Protein AF-A0A921TF72-F1 (afdb_monomer_lite)

Structure (mmCIF, N/CA/C/O backbone):
data_AF-A0A921TF72-F1
#
_entry.id   AF-A0A921TF72-F1
#
loop_
_atom_site.group_PDB
_atom_site.id
_atom_site.type_symbol
_atom_site.label_atom_id
_atom_site.label_alt_id
_atom_site.label_comp_id
_atom_site.label_asym_id
_atom_site.label_entity_id
_atom_site.label_seq_id
_atom_site.pdbx_PDB_ins_code
_atom_site.Cartn_x
_atom_site.Cartn_y
_atom_site.Cartn_z
_atom_site.occupancy
_atom_site.B_iso_or_equiv
_atom_site.auth_seq_id
_atom_site.auth_comp_id
_atom_site.auth_asym_id
_atom_site.auth_atom_id
_atom_site.pdbx_PDB_model_num
ATOM 1 N N . MET A 1 1 ? -2.445 10.013 4.617 1.00 57.09 1 MET A N 1
ATOM 2 C CA . MET A 1 1 ? -3.285 8.989 5.277 1.00 57.09 1 MET A CA 1
ATOM 3 C C . MET A 1 1 ? -2.764 8.606 6.659 1.00 57.09 1 MET A C 1
ATOM 5 O O . MET A 1 1 ? -3.509 8.793 7.604 1.00 57.09 1 MET A O 1
ATOM 9 N N . ILE A 1 2 ? -1.496 8.202 6.831 1.00 59.34 2 ILE A N 1
ATOM 10 C CA . ILE A 1 2 ? -0.959 7.751 8.140 1.00 59.34 2 ILE A CA 1
ATOM 11 C C . ILE A 1 2 ? -1.143 8.770 9.284 1.00 59.34 2 ILE A C 1
ATOM 13 O O . ILE A 1 2 ? -1.526 8.381 10.380 1.00 59.34 2 ILE A O 1
ATOM 17 N N . ASN A 1 3 ? -0.956 10.072 9.038 1.00 58.94 3 ASN A N 1
ATOM 18 C CA . ASN A 1 3 ? -1.143 11.098 10.079 1.00 58.94 3 ASN A CA 1
ATOM 19 C C . ASN A 1 3 ? -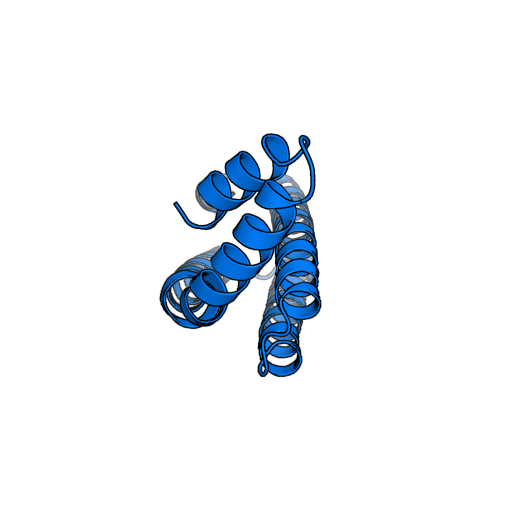2.607 11.244 10.539 1.00 58.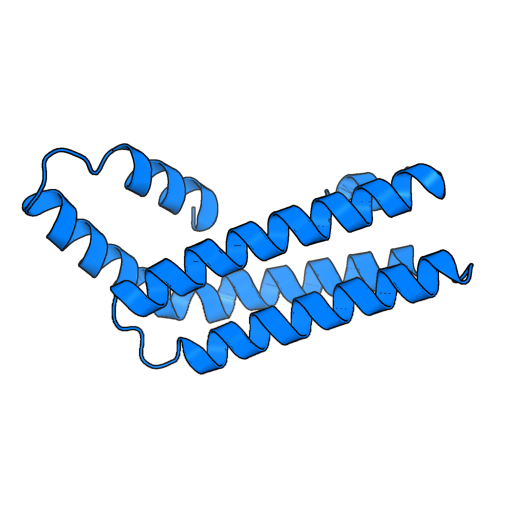94 3 ASN A C 1
ATOM 21 O O . ASN A 1 3 ? -2.848 11.661 11.662 1.00 58.94 3 ASN A O 1
ATOM 25 N N . ARG A 1 4 ? -3.583 10.856 9.704 1.00 64.06 4 ARG A N 1
ATOM 26 C CA . ARG A 1 4 ? -5.018 10.925 10.036 1.00 64.06 4 ARG A CA 1
ATOM 27 C C . ARG A 1 4 ? -5.469 9.781 10.951 1.00 64.06 4 ARG A C 1
ATOM 29 O O . ARG A 1 4 ? -6.518 9.904 11.571 1.00 64.06 4 ARG A O 1
ATOM 36 N N . LEU A 1 5 ? -4.681 8.705 11.062 1.00 63.78 5 LEU A N 1
ATOM 37 C CA . LEU A 1 5 ? -4.961 7.584 11.968 1.00 63.78 5 LEU A CA 1
ATOM 38 C C . LEU A 1 5 ? -4.840 7.978 13.450 1.00 63.78 5 LEU A C 1
ATOM 40 O O . LEU A 1 5 ? -5.394 7.292 14.296 1.00 63.78 5 LEU A O 1
ATOM 44 N N . ALA A 1 6 ? -4.133 9.066 13.774 1.00 58.44 6 ALA A N 1
ATOM 45 C CA . ALA A 1 6 ? -3.871 9.480 15.154 1.00 58.44 6 ALA A CA 1
ATOM 46 C C . ALA A 1 6 ? -4.936 10.423 15.755 1.00 58.44 6 ALA A C 1
ATOM 48 O O . ALA A 1 6 ? -4.890 10.694 16.950 1.00 58.44 6 ALA A O 1
ATOM 49 N N . GLU A 1 7 ? -5.873 10.939 14.950 1.00 59.16 7 GLU A N 1
ATOM 50 C CA . GLU A 1 7 ? -6.746 12.071 15.328 1.00 59.16 7 GLU A CA 1
ATOM 51 C C . GLU A 1 7 ? -8.254 11.814 15.068 1.00 59.16 7 GLU A C 1
ATOM 53 O O . GLU A 1 7 ? -9.061 12.742 15.119 1.00 59.16 7 GLU A O 1
ATOM 58 N N . GLY A 1 8 ? -8.658 10.583 14.726 1.00 57.09 8 GLY A N 1
ATOM 59 C CA . GLY A 1 8 ? -10.009 10.268 14.227 1.00 57.09 8 GLY A CA 1
ATOM 60 C C . GLY A 1 8 ? -10.997 9.694 15.256 1.00 57.09 8 GLY A C 1
ATOM 61 O O . GLY A 1 8 ? -10.605 8.980 16.172 1.00 57.09 8 GLY A O 1
ATOM 62 N N . THR A 1 9 ? -12.296 9.963 15.060 1.00 58.91 9 THR A N 1
ATOM 63 C CA . THR A 1 9 ? -13.420 9.206 15.654 1.00 58.91 9 THR A CA 1
ATOM 64 C C . THR A 1 9 ? -13.628 7.875 14.906 1.00 58.91 9 THR A C 1
ATOM 66 O O . THR A 1 9 ? -13.194 7.785 13.756 1.00 58.91 9 THR A O 1
ATOM 69 N N . PRO A 1 10 ? -14.305 6.859 15.480 1.00 60.62 10 PRO A N 1
ATOM 70 C CA . PRO A 1 10 ? -14.527 5.556 14.832 1.00 60.62 10 PRO A CA 1
ATOM 71 C C . PRO A 1 10 ? -15.080 5.630 13.399 1.00 60.62 10 PRO A C 1
ATOM 73 O O . PRO A 1 10 ? -14.597 4.937 12.508 1.00 60.62 10 PRO A O 1
ATOM 76 N N . GLU A 1 11 ? -16.018 6.538 13.126 1.00 60.84 11 GLU A N 1
ATOM 77 C CA . GLU A 1 11 ? -16.596 6.734 11.788 1.00 60.84 11 GLU A CA 1
ATOM 78 C C . GLU A 1 11 ? -15.562 7.277 10.789 1.00 60.84 11 GLU A C 1
ATOM 80 O O . GLU A 1 11 ? -15.523 6.868 9.631 1.00 60.84 11 GLU A O 1
ATOM 85 N N . ARG A 1 12 ? -14.655 8.150 11.249 1.00 74.81 12 ARG A N 1
ATOM 86 C CA . ARG A 1 12 ? -13.541 8.659 10.431 1.00 74.81 12 ARG A CA 1
ATOM 87 C C . ARG A 1 12 ? -12.482 7.587 10.190 1.00 74.81 12 ARG A C 1
ATOM 89 O O . ARG A 1 12 ? -11.712 7.707 9.242 1.00 74.81 12 ARG A O 1
ATOM 96 N N . LEU A 1 13 ? -12.405 6.565 11.040 1.00 73.94 13 LEU A N 1
ATOM 97 C CA . LEU A 1 13 ? -11.438 5.483 10.888 1.00 73.94 13 LEU A CA 1
ATOM 98 C C . LEU A 1 13 ? -11.838 4.535 9.760 1.00 73.94 13 LEU A C 1
ATOM 100 O O . LEU A 1 13 ? -10.982 4.201 8.946 1.00 73.94 13 LEU A O 1
ATOM 104 N N . ASP A 1 14 ? -13.118 4.184 9.634 1.00 77.69 14 ASP A N 1
ATOM 105 C CA . ASP A 1 14 ? -13.608 3.364 8.516 1.00 77.69 14 ASP A CA 1
ATOM 106 C C . ASP A 1 14 ? -13.408 4.045 7.150 1.00 77.69 14 ASP A C 1
ATOM 108 O O . ASP A 1 14 ? -13.036 3.385 6.171 1.00 77.69 14 ASP A O 1
ATOM 112 N N . GLU A 1 15 ? -13.576 5.369 7.088 1.00 81.31 15 GLU A N 1
ATOM 113 C CA . GLU A 1 15 ? -13.220 6.170 5.911 1.00 81.31 15 GLU A CA 1
ATOM 114 C C . GLU A 1 15 ? -11.716 6.100 5.620 1.00 81.31 15 GLU A C 1
ATOM 116 O O . GLU A 1 15 ? -11.319 5.838 4.487 1.00 81.31 15 GLU A O 1
ATOM 121 N N . VAL A 1 16 ? -10.863 6.263 6.638 1.00 80.38 16 VAL A N 1
ATOM 122 C CA . VAL A 1 16 ? -9.401 6.185 6.472 1.00 80.38 16 VAL A CA 1
ATOM 123 C C . VAL A 1 16 ? -8.947 4.787 6.037 1.00 80.38 16 VAL A C 1
ATOM 125 O O . VAL A 1 16 ? -8.038 4.685 5.213 1.00 80.38 16 VAL A O 1
ATOM 128 N N . PHE A 1 17 ? -9.566 3.715 6.541 1.00 78.81 17 PHE A N 1
ATOM 129 C CA . PHE A 1 17 ? -9.316 2.351 6.068 1.00 78.81 17 PHE A CA 1
ATOM 130 C C . PHE A 1 17 ? -9.660 2.201 4.588 1.00 78.81 17 PHE A C 1
ATOM 132 O O . PHE A 1 17 ? -8.867 1.640 3.835 1.00 78.81 17 PHE A O 1
ATOM 139 N N . SER A 1 18 ? -10.820 2.711 4.176 1.00 80.69 18 SER A N 1
ATOM 140 C CA . SER A 1 18 ? -11.282 2.611 2.789 1.00 80.69 18 SER A CA 1
ATOM 141 C C . SER A 1 18 ? -10.375 3.412 1.850 1.00 80.69 18 SER A C 1
ATOM 143 O O . SER A 1 18 ? -9.875 2.860 0.877 1.00 80.69 18 SER A O 1
ATOM 145 N N . GLU A 1 19 ? -10.039 4.658 2.206 1.00 83.06 19 GLU A N 1
ATOM 146 C CA . GLU A 1 19 ? -9.078 5.480 1.454 1.00 83.06 19 GLU A CA 1
ATOM 147 C C . GLU A 1 19 ? -7.708 4.794 1.318 1.00 83.06 19 GLU A C 1
ATOM 149 O O . GLU A 1 19 ? -7.092 4.830 0.251 1.00 83.06 19 GLU A O 1
ATOM 154 N N . LEU A 1 20 ? -7.217 4.175 2.399 1.00 81.00 20 LEU A N 1
ATOM 155 C CA . LEU A 1 20 ? -5.943 3.462 2.404 1.00 81.00 20 LEU A CA 1
ATOM 156 C C . LEU A 1 20 ? -5.977 2.259 1.460 1.00 81.00 20 LEU A C 1
ATOM 158 O O . LEU A 1 20 ? -5.051 2.086 0.673 1.00 81.00 20 LEU A O 1
ATOM 162 N N . VAL A 1 21 ? -7.031 1.443 1.531 1.00 80.88 21 VAL A N 1
ATOM 163 C CA . VAL A 1 21 ? -7.204 0.279 0.653 1.00 80.88 21 VAL A CA 1
ATOM 164 C C . VAL A 1 21 ? -7.286 0.722 -0.805 1.00 80.88 21 VAL A C 1
ATOM 166 O O . VAL A 1 21 ? -6.531 0.208 -1.627 1.00 80.88 21 VAL A O 1
ATOM 169 N N . ASP A 1 22 ? -8.124 1.707 -1.122 1.00 82.44 22 ASP A N 1
ATOM 170 C CA . ASP A 1 22 ? -8.319 2.185 -2.494 1.00 82.44 22 ASP A CA 1
ATOM 171 C C . ASP A 1 22 ? -7.023 2.753 -3.088 1.00 82.44 22 ASP A C 1
ATOM 173 O O . ASP A 1 22 ? -6.637 2.437 -4.222 1.00 82.44 22 ASP A O 1
ATOM 177 N N . TYR A 1 23 ? -6.301 3.563 -2.310 1.00 82.88 23 TYR A N 1
ATOM 178 C CA . TYR A 1 23 ? -5.023 4.111 -2.746 1.00 82.88 23 TYR A CA 1
ATOM 179 C C . TYR A 1 23 ? -3.976 3.015 -2.951 1.00 82.88 23 TYR A C 1
ATOM 181 O O . TYR A 1 23 ? -3.270 3.016 -3.957 1.00 82.88 23 TYR A O 1
ATOM 189 N N . THR A 1 24 ? -3.869 2.062 -2.025 1.00 83.19 24 THR A N 1
ATOM 190 C CA . THR A 1 24 ? -2.853 1.016 -2.130 1.00 83.19 24 THR A CA 1
ATOM 191 C C . THR A 1 24 ? -3.158 0.032 -3.261 1.00 83.19 24 THR A C 1
ATOM 193 O O . THR A 1 24 ? -2.250 -0.318 -4.006 1.00 83.19 24 THR A O 1
ATOM 196 N N . LEU A 1 25 ? -4.419 -0.357 -3.468 1.00 85.25 25 LEU A N 1
ATOM 197 C CA . LEU A 1 25 ? -4.797 -1.234 -4.581 1.00 85.25 25 LEU A CA 1
ATOM 198 C C . LEU A 1 25 ? -4.566 -0.575 -5.944 1.00 85.25 25 LEU A C 1
ATOM 200 O O . LEU A 1 25 ? -4.048 -1.223 -6.852 1.00 85.25 25 LEU A O 1
ATOM 204 N N . SER A 1 26 ? -4.913 0.707 -6.091 1.00 85.25 26 SER A N 1
ATOM 205 C CA . SER A 1 26 ? -4.657 1.433 -7.344 1.00 85.25 26 SER A CA 1
ATOM 206 C C . SER A 1 26 ? -3.162 1.598 -7.626 1.00 85.25 26 SER A C 1
ATOM 208 O O . SER A 1 26 ? -2.734 1.459 -8.772 1.00 85.25 26 SER A O 1
ATOM 210 N N . HIS A 1 27 ? -2.358 1.836 -6.589 1.00 87.12 27 HIS A N 1
ATOM 211 C CA . HIS A 1 27 ? -0.904 1.878 -6.696 1.00 87.12 27 HIS A CA 1
ATOM 212 C C . HIS A 1 27 ? -0.319 0.525 -7.127 1.00 87.12 27 HIS A C 1
ATOM 214 O O . HIS A 1 27 ? 0.412 0.474 -8.111 1.00 87.12 27 HIS A O 1
ATOM 220 N N . PHE A 1 28 ? -0.706 -0.569 -6.467 1.00 90.94 28 PHE A N 1
ATOM 221 C CA . PHE A 1 28 ? -0.252 -1.920 -6.803 1.00 90.94 28 PHE A CA 1
ATOM 222 C C . PHE A 1 28 ? -0.612 -2.333 -8.223 1.00 90.94 28 PHE A C 1
ATOM 224 O O . PHE A 1 28 ? 0.249 -2.829 -8.942 1.00 90.94 28 PHE A O 1
ATOM 231 N N . ALA A 1 29 ? -1.851 -2.081 -8.653 1.00 89.88 29 ALA A N 1
ATOM 232 C CA . ALA A 1 29 ? -2.282 -2.394 -10.011 1.00 89.88 29 ALA A CA 1
ATOM 233 C C . ALA A 1 29 ? -1.405 -1.687 -11.055 1.00 89.88 29 ALA A C 1
ATOM 235 O O . ALA A 1 29 ? -0.963 -2.304 -12.022 1.00 89.88 29 ALA A O 1
ATOM 236 N N . PHE A 1 30 ? -1.090 -0.412 -10.822 1.00 88.69 30 PHE A N 1
ATOM 237 C CA . PHE A 1 30 ? -0.215 0.351 -11.706 1.00 88.69 30 PHE A CA 1
ATOM 238 C C . PHE A 1 30 ? 1.213 -0.215 -11.757 1.00 88.69 30 PHE A C 1
ATOM 240 O O . PHE A 1 30 ? 1.796 -0.338 -12.834 1.00 88.69 30 PHE A O 1
ATOM 247 N N . GLU A 1 31 ? 1.791 -0.577 -10.613 1.00 90.25 31 GLU A N 1
ATOM 248 C CA . GLU A 1 31 ? 3.130 -1.173 -10.566 1.00 90.25 31 GLU A CA 1
ATOM 249 C C . GLU A 1 31 ? 3.176 -2.556 -11.215 1.00 90.25 31 GLU A C 1
ATOM 251 O O . GLU A 1 31 ? 4.101 -2.851 -11.969 1.00 90.25 31 GLU A O 1
ATOM 256 N N . GLU A 1 32 ? 2.161 -3.384 -10.981 1.00 93.50 32 GLU A N 1
ATOM 257 C CA . GLU A 1 32 ? 2.013 -4.701 -11.599 1.00 93.50 32 GLU A CA 1
ATOM 258 C C . GLU A 1 32 ? 1.934 -4.605 -13.125 1.00 93.50 32 GLU A C 1
ATOM 260 O O . GLU A 1 32 ? 2.623 -5.354 -13.820 1.00 93.50 32 GLU A O 1
ATOM 265 N N . GLU A 1 33 ? 1.162 -3.652 -13.654 1.00 91.56 33 GLU A N 1
ATOM 266 C CA . GLU A 1 33 ? 1.095 -3.376 -15.091 1.00 91.56 33 GLU A CA 1
ATOM 267 C C . GLU A 1 33 ? 2.459 -2.961 -15.654 1.00 91.56 33 GLU A C 1
ATOM 269 O O . GLU A 1 33 ? 2.889 -3.479 -16.689 1.00 91.56 33 GLU A O 1
ATOM 274 N N . LEU A 1 34 ? 3.173 -2.064 -14.964 1.00 89.69 34 LEU A N 1
ATOM 275 C CA . LEU A 1 34 ? 4.505 -1.624 -15.379 1.00 89.69 34 LEU A CA 1
ATOM 276 C C . LEU A 1 34 ? 5.523 -2.765 -15.354 1.00 89.69 34 LEU A C 1
ATOM 278 O O . LEU A 1 34 ? 6.284 -2.927 -16.310 1.00 89.69 34 LEU A O 1
ATOM 282 N N . MET A 1 35 ? 5.542 -3.558 -14.284 1.00 92.44 35 MET A N 1
ATOM 283 C CA . MET A 1 35 ? 6.428 -4.710 -14.140 1.00 92.44 35 MET A CA 1
ATOM 284 C C . MET A 1 35 ? 6.171 -5.747 -15.237 1.00 92.44 35 MET A C 1
ATOM 286 O O . MET A 1 35 ? 7.119 -6.201 -15.885 1.00 92.44 35 MET A O 1
ATOM 290 N N . ALA A 1 36 ? 4.900 -6.068 -15.499 1.00 92.44 36 ALA A N 1
ATOM 291 C CA . ALA A 1 36 ? 4.507 -7.011 -16.539 1.00 92.44 36 ALA A CA 1
ATOM 292 C C . ALA A 1 36 ? 4.889 -6.509 -17.939 1.00 92.44 36 ALA A C 1
ATOM 294 O O . ALA A 1 36 ? 5.514 -7.244 -18.705 1.00 92.44 36 ALA A O 1
ATOM 295 N N . ALA A 1 37 ? 4.583 -5.247 -18.262 1.00 89.38 37 ALA A N 1
ATOM 296 C CA . ALA A 1 37 ? 4.916 -4.644 -19.554 1.00 89.38 37 ALA A CA 1
ATOM 297 C C . ALA A 1 37 ? 6.430 -4.586 -19.795 1.00 89.38 37 ALA A C 1
ATOM 299 O O . ALA A 1 37 ? 6.911 -4.833 -20.904 1.00 89.38 37 ALA A O 1
ATOM 300 N N . ALA A 1 38 ? 7.192 -4.289 -18.743 1.00 91.00 38 ALA A N 1
ATOM 301 C CA . ALA A 1 38 ? 8.639 -4.211 -18.812 1.00 91.00 38 ALA A CA 1
ATOM 302 C C . ALA A 1 38 ? 9.313 -5.599 -18.839 1.00 91.00 38 ALA A C 1
ATOM 304 O O . ALA A 1 38 ? 10.474 -5.700 -19.236 1.00 91.00 38 ALA A O 1
ATOM 305 N N . GLY A 1 39 ? 8.586 -6.669 -18.498 1.00 92.12 39 GLY A N 1
ATOM 306 C CA . GLY A 1 39 ? 9.085 -8.044 -18.495 1.00 92.12 39 GLY A CA 1
ATOM 307 C C . GLY A 1 39 ? 9.882 -8.394 -17.239 1.00 92.12 39 GLY A C 1
ATOM 308 O O . GLY A 1 39 ? 10.848 -9.154 -17.313 1.00 92.12 39 GLY A O 1
ATOM 309 N N . TYR A 1 40 ? 9.520 -7.825 -16.086 1.00 94.56 40 TYR A N 1
ATOM 310 C CA . TYR A 1 40 ? 10.211 -8.094 -14.829 1.00 94.56 40 TYR A CA 1
ATOM 311 C C . TYR A 1 40 ? 10.007 -9.562 -14.386 1.00 94.56 40 TYR A C 1
ATOM 313 O O . TYR A 1 40 ? 8.867 -9.983 -14.167 1.00 94.56 40 TYR A O 1
ATOM 321 N N . PRO A 1 41 ? 11.077 -10.365 -14.207 1.00 93.31 41 PRO A N 1
ATOM 322 C CA . PRO A 1 41 ? 10.941 -11.806 -13.960 1.00 93.31 41 PRO A CA 1
ATOM 323 C C . PRO A 1 41 ? 10.230 -12.185 -12.655 1.00 93.31 41 PRO A C 1
ATOM 325 O O . PRO A 1 41 ? 9.694 -13.285 -12.552 1.00 93.31 41 PRO A O 1
ATOM 328 N N . LEU A 1 42 ? 10.232 -11.298 -11.654 1.00 93.62 42 LEU A N 1
ATOM 329 C CA . LEU A 1 42 ? 9.630 -11.553 -10.341 1.00 93.62 42 LEU A CA 1
ATOM 330 C C . LEU A 1 42 ? 8.254 -10.887 -10.170 1.00 93.62 42 LEU A C 1
ATOM 332 O O . LEU A 1 42 ? 7.754 -10.833 -9.050 1.00 93.62 42 LEU A O 1
ATOM 336 N N . SER A 1 43 ? 7.616 -10.436 -11.259 1.00 92.75 43 SER A N 1
ATOM 337 C CA . SER A 1 43 ? 6.309 -9.749 -11.222 1.00 92.75 43 SER A CA 1
ATOM 338 C C . SER A 1 43 ? 5.245 -10.531 -10.444 1.00 92.75 43 SER A C 1
ATOM 340 O O . SER A 1 43 ? 4.578 -9.979 -9.576 1.00 92.75 43 SER A O 1
ATOM 342 N N . GLU A 1 44 ? 5.134 -11.842 -10.682 1.00 93.19 44 GLU A N 1
ATOM 343 C CA . GLU A 1 44 ? 4.168 -12.701 -9.981 1.00 93.19 44 GLU A CA 1
ATOM 344 C C . GLU A 1 44 ? 4.469 -12.840 -8.484 1.00 93.19 44 GLU A C 1
ATOM 346 O O . GLU A 1 44 ? 3.559 -12.924 -7.659 1.00 93.19 44 GLU A O 1
ATOM 351 N N . ALA A 1 45 ? 5.750 -12.873 -8.110 1.00 92.69 45 ALA A N 1
ATOM 352 C CA . ALA A 1 45 ? 6.143 -12.921 -6.706 1.00 92.69 45 ALA A CA 1
ATOM 353 C C . ALA A 1 45 ? 5.822 -11.590 -6.009 1.00 92.69 45 ALA A C 1
ATOM 355 O O . ALA A 1 45 ? 5.272 -11.600 -4.910 1.00 92.69 45 ALA A O 1
ATOM 356 N N . HIS A 1 46 ? 6.094 -10.464 -6.674 1.00 92.56 46 HIS A N 1
ATOM 357 C CA . HIS A 1 46 ? 5.797 -9.118 -6.175 1.00 92.56 46 HIS A CA 1
ATOM 358 C C . HIS A 1 46 ? 4.288 -8.904 -6.003 1.00 92.56 46 HIS A C 1
ATOM 360 O O . HIS A 1 46 ? 3.836 -8.488 -4.939 1.00 92.56 46 HIS A O 1
ATOM 366 N N . LYS A 1 47 ? 3.480 -9.331 -6.980 1.00 92.81 47 LYS A N 1
ATOM 367 C CA . LYS A 1 47 ? 2.014 -9.327 -6.883 1.00 92.81 47 LYS A CA 1
ATOM 368 C C . LYS A 1 47 ? 1.493 -10.109 -5.673 1.00 92.81 47 LYS A C 1
ATOM 370 O O . LYS A 1 47 ? 0.583 -9.666 -4.978 1.00 92.81 47 LYS A O 1
ATOM 375 N N . ARG A 1 48 ? 2.093 -11.255 -5.336 1.00 93.62 48 ARG A N 1
ATOM 376 C CA . ARG A 1 48 ? 1.709 -11.994 -4.117 1.00 93.62 48 ARG A CA 1
ATOM 377 C C . ARG A 1 48 ? 1.993 -11.203 -2.839 1.00 93.62 48 ARG A C 1
ATOM 379 O O . ARG A 1 48 ? 1.226 -11.323 -1.883 1.00 93.62 48 ARG A O 1
ATOM 386 N N . VAL A 1 49 ? 3.059 -10.398 -2.811 1.00 91.88 49 VAL A N 1
ATOM 387 C CA . VAL A 1 49 ? 3.356 -9.492 -1.687 1.00 91.88 49 VAL A CA 1
ATOM 388 C C . VAL A 1 49 ? 2.263 -8.425 -1.562 1.00 91.88 49 VAL A C 1
ATOM 390 O O . VAL A 1 49 ? 1.737 -8.233 -0.462 1.00 91.88 49 VAL A O 1
ATOM 393 N N . HIS A 1 50 ? 1.848 -7.817 -2.678 1.00 92.44 50 HIS A N 1
ATOM 394 C CA . HIS A 1 50 ? 0.723 -6.874 -2.732 1.00 92.44 50 HIS A CA 1
ATOM 395 C C . HIS A 1 50 ? -0.582 -7.486 -2.207 1.00 92.44 50 HIS A C 1
ATOM 397 O O . HIS A 1 50 ? -1.237 -6.935 -1.318 1.00 92.44 50 HIS A O 1
ATOM 403 N N . GLU A 1 51 ? -0.941 -8.677 -2.687 1.00 91.38 51 GLU A N 1
ATOM 404 C CA . GLU A 1 51 ? -2.146 -9.381 -2.249 1.00 91.38 51 GLU A CA 1
ATOM 405 C C . GLU A 1 51 ? -2.119 -9.719 -0.750 1.00 91.38 51 GLU A C 1
ATOM 407 O O . GLU A 1 51 ? -3.138 -9.629 -0.058 1.00 91.38 51 GLU A O 1
ATOM 412 N N . MET A 1 52 ? -0.957 -10.122 -0.222 1.00 91.31 52 MET A N 1
ATOM 413 C CA . MET A 1 52 ? -0.787 -10.385 1.209 1.00 91.31 52 MET A CA 1
ATOM 414 C C . MET A 1 52 ? -0.988 -9.124 2.047 1.00 91.31 52 MET A C 1
ATOM 416 O O . MET A 1 52 ? -1.625 -9.195 3.102 1.00 91.31 52 MET A O 1
ATOM 420 N N . PHE A 1 53 ? -0.479 -7.985 1.582 1.00 90.38 53 PHE A N 1
ATOM 421 C CA . PHE A 1 53 ? -0.691 -6.704 2.242 1.00 90.38 53 PHE A CA 1
ATOM 422 C C . PHE A 1 53 ? -2.172 -6.315 2.254 1.00 90.38 53 PHE A C 1
ATOM 424 O O . PHE A 1 53 ? -2.717 -6.040 3.324 1.00 90.38 53 PHE A O 1
ATOM 431 N N . ALA A 1 54 ? -2.848 -6.381 1.102 1.00 87.12 54 ALA A N 1
ATOM 432 C CA . ALA A 1 54 ? -4.265 -6.037 0.985 1.00 87.12 54 ALA A CA 1
ATOM 433 C C . ALA A 1 54 ? -5.140 -6.878 1.931 1.00 87.12 54 ALA A C 1
ATOM 435 O O . ALA A 1 54 ? -5.952 -6.336 2.685 1.00 87.12 54 ALA A O 1
ATOM 436 N N . ARG A 1 55 ? -4.905 -8.199 1.985 1.00 89.88 55 ARG A N 1
ATOM 437 C CA . ARG A 1 55 ? -5.585 -9.095 2.939 1.00 89.88 55 ARG A CA 1
ATOM 438 C C . ARG A 1 55 ? -5.332 -8.703 4.394 1.00 89.88 55 ARG A C 1
ATOM 440 O O . ARG A 1 55 ? -6.231 -8.798 5.228 1.00 89.88 55 ARG A O 1
ATOM 447 N N . ARG A 1 56 ? -4.113 -8.270 4.722 1.00 90.31 56 ARG A N 1
ATOM 448 C CA . ARG A 1 56 ? -3.762 -7.869 6.088 1.00 90.31 56 ARG A CA 1
ATOM 449 C C . ARG A 1 56 ? -4.464 -6.576 6.501 1.00 90.31 56 ARG A C 1
ATOM 451 O O . ARG A 1 56 ? -4.939 -6.507 7.631 1.00 90.31 56 ARG A O 1
ATOM 458 N N . VAL A 1 57 ? -4.578 -5.596 5.603 1.00 87.81 57 VAL A N 1
ATOM 459 C CA . VAL A 1 57 ? -5.346 -4.362 5.851 1.00 87.81 57 VAL A CA 1
ATOM 460 C C . VAL A 1 57 ? -6.836 -4.667 6.025 1.00 87.81 57 VAL A C 1
ATOM 462 O O . VAL A 1 57 ? -7.432 -4.192 6.990 1.00 87.81 57 VAL A O 1
ATOM 465 N N . ALA A 1 58 ? -7.416 -5.527 5.179 1.00 88.25 58 ALA A N 1
ATOM 466 C CA .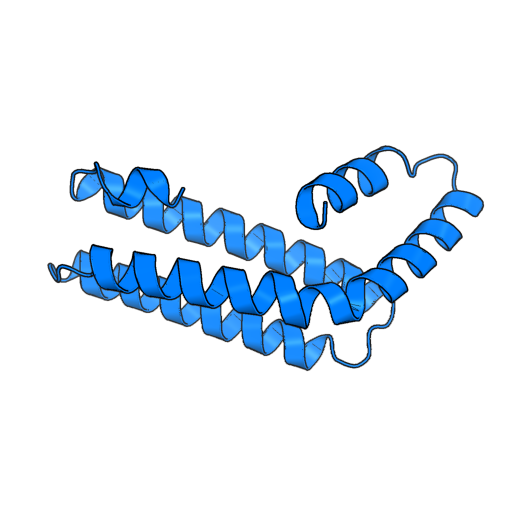 ALA A 1 58 ? -8.812 -5.955 5.312 1.00 88.25 58 ALA A CA 1
ATOM 467 C C . ALA A 1 58 ? -9.097 -6.583 6.690 1.00 88.25 58 ALA A C 1
ATOM 469 O O . ALA A 1 58 ? -10.073 -6.229 7.347 1.00 88.25 58 ALA A O 1
ATOM 470 N N . ARG A 1 59 ? -8.183 -7.423 7.197 1.00 91.94 59 ARG A N 1
ATOM 471 C CA . ARG A 1 59 ? -8.299 -8.004 8.545 1.00 91.94 59 ARG A CA 1
ATOM 472 C C . ARG A 1 59 ? -8.279 -6.948 9.657 1.00 91.94 59 ARG A C 1
ATOM 474 O O . ARG A 1 59 ? -8.965 -7.111 10.661 1.00 91.94 59 ARG A O 1
ATOM 481 N N . TYR A 1 60 ? -7.490 -5.881 9.518 1.00 91.44 60 TYR A N 1
ATOM 482 C CA . TYR A 1 60 ? -7.522 -4.778 10.484 1.00 91.44 60 TYR A CA 1
ATOM 483 C C . TYR A 1 60 ? -8.863 -4.038 10.454 1.00 91.44 60 TYR A C 1
ATOM 485 O O . TYR A 1 60 ? -9.387 -3.714 11.515 1.00 91.44 60 TYR A O 1
ATOM 493 N N . GLN A 1 61 ? -9.449 -3.840 9.271 1.00 88.50 61 GLN A N 1
ATOM 494 C CA . GLN A 1 61 ? -10.773 -3.232 9.139 1.00 88.50 61 GLN A CA 1
ATOM 495 C C . GLN A 1 61 ? -11.871 -4.101 9.777 1.00 88.50 61 GLN A C 1
ATOM 497 O O . GLN A 1 61 ? -12.739 -3.585 10.475 1.00 88.50 61 GLN A O 1
ATOM 502 N N . GLU A 1 62 ? -11.826 -5.423 9.589 1.00 91.81 62 GLU A N 1
ATOM 503 C CA . GLU A 1 62 ? -12.760 -6.359 10.234 1.00 91.81 62 GLU A CA 1
ATOM 504 C C . GLU A 1 62 ? -12.670 -6.302 11.764 1.00 91.81 62 GLU A C 1
ATOM 506 O O . GLU A 1 62 ? -13.693 -6.188 12.437 1.00 91.81 62 GLU A O 1
ATOM 511 N N . ARG A 1 63 ? -11.449 -6.322 12.315 1.00 93.19 63 ARG A N 1
ATOM 512 C CA . ARG A 1 63 ? -11.207 -6.197 13.763 1.00 93.19 63 ARG A CA 1
ATOM 513 C C . ARG A 1 63 ? -11.698 -4.856 14.313 1.00 93.19 63 ARG A C 1
ATOM 515 O O . ARG A 1 63 ? -12.367 -4.832 15.342 1.00 93.19 63 ARG A O 1
ATOM 522 N N . HIS A 1 64 ? -11.434 -3.755 13.603 1.00 89.44 64 HIS A N 1
ATOM 523 C CA . HIS A 1 64 ? -11.950 -2.429 13.958 1.00 89.44 64 HIS A CA 1
ATOM 524 C C . HIS A 1 64 ? -13.485 -2.420 14.028 1.00 89.44 64 HIS A C 1
ATOM 526 O O . HIS A 1 64 ? -14.057 -1.993 15.028 1.00 89.44 64 HIS A O 1
ATOM 532 N N . ARG A 1 65 ? -14.163 -2.976 13.014 1.00 88.50 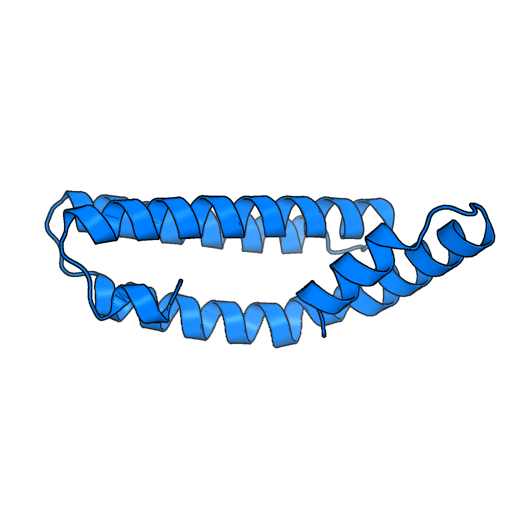65 ARG A N 1
ATOM 533 C CA . ARG A 1 65 ? -15.633 -3.099 12.985 1.00 88.50 65 ARG A CA 1
ATOM 534 C C . ARG A 1 65 ? -16.192 -3.992 14.094 1.00 88.50 65 ARG A C 1
ATOM 536 O O . ARG A 1 65 ? -17.337 -3.810 14.496 1.00 88.50 65 ARG A O 1
ATOM 543 N N . ALA A 1 66 ? -15.398 -4.937 14.596 1.00 93.44 66 ALA A N 1
ATOM 544 C CA . ALA A 1 66 ? -15.737 -5.750 15.762 1.00 93.44 66 ALA A CA 1
ATOM 545 C C . ALA A 1 66 ? -15.526 -5.017 17.106 1.00 93.44 66 ALA A C 1
ATOM 547 O O . ALA A 1 66 ? -15.829 -5.580 18.157 1.00 93.44 66 ALA A O 1
ATOM 548 N N . GLY A 1 67 ? -15.037 -3.771 17.085 1.00 90.25 67 GLY A N 1
ATOM 549 C CA . GLY A 1 67 ? -14.802 -2.942 18.267 1.00 90.25 67 GLY A CA 1
ATOM 550 C C . GLY A 1 67 ? -13.404 -3.081 18.875 1.00 90.25 67 GLY A C 1
ATOM 551 O O . GLY A 1 67 ? -13.181 -2.588 19.979 1.00 90.25 67 GLY A O 1
ATOM 552 N N . GLU A 1 68 ? -12.462 -3.747 18.197 1.00 92.56 68 GLU A N 1
ATOM 553 C CA . GLU A 1 68 ? -11.073 -3.825 18.660 1.00 92.56 68 GLU A CA 1
ATOM 554 C C . GLU A 1 68 ? -10.313 -2.512 18.397 1.00 92.56 68 GLU A C 1
ATOM 556 O O . GLU A 1 68 ? -10.380 -1.947 17.301 1.00 92.56 68 GLU A O 1
ATOM 561 N N . ASP A 1 69 ? -9.506 -2.067 19.368 1.00 88.56 69 ASP A N 1
ATOM 562 C CA . ASP A 1 69 ? -8.532 -0.992 19.149 1.00 88.56 69 ASP A CA 1
ATOM 563 C C . ASP A 1 69 ? -7.308 -1.536 18.404 1.00 88.56 69 ASP A C 1
ATOM 565 O O . ASP A 1 69 ? -6.417 -2.164 18.976 1.00 88.56 69 ASP A O 1
ATOM 569 N N . VAL A 1 70 ? -7.286 -1.306 17.094 1.00 90.06 70 VAL A N 1
ATOM 570 C CA . VAL A 1 70 ? -6.229 -1.780 16.194 1.00 90.06 70 VAL A CA 1
ATOM 571 C C . VAL A 1 70 ? -5.361 -0.664 15.622 1.00 90.06 70 VAL A C 1
ATOM 573 O O . VAL A 1 70 ? -4.486 -0.923 14.795 1.00 90.06 70 VAL A O 1
ATOM 576 N N . ILE A 1 71 ? -5.597 0.587 16.021 1.00 83.88 71 ILE A N 1
ATOM 577 C CA . ILE A 1 71 ? -5.017 1.762 15.360 1.00 83.88 71 ILE A CA 1
ATOM 578 C C . ILE A 1 71 ? -3.496 1.791 15.499 1.00 83.88 71 ILE A C 1
ATOM 580 O O . ILE A 1 71 ? -2.783 2.016 14.515 1.00 83.88 71 ILE A O 1
ATOM 584 N N . GLY A 1 72 ? -2.998 1.527 16.710 1.00 84.56 72 GLY A N 1
ATOM 585 C CA . GLY A 1 72 ? -1.564 1.468 16.985 1.00 84.56 72 GLY A CA 1
ATOM 586 C C . GLY A 1 72 ? -0.868 0.385 16.159 1.00 84.56 72 GLY A C 1
ATOM 587 O O . GLY A 1 72 ? 0.101 0.675 15.456 1.00 84.56 72 GLY A O 1
ATOM 588 N N . GLU A 1 73 ? -1.418 -0.833 16.179 1.00 89.19 73 GLU A N 1
ATOM 589 C CA . GLU A 1 73 ? -0.894 -1.976 15.422 1.00 89.19 73 GLU A CA 1
ATOM 590 C C . GLU A 1 73 ? -0.904 -1.725 13.909 1.00 89.19 73 GLU A C 1
ATOM 592 O O . GLU A 1 73 ? 0.075 -2.018 13.221 1.00 89.19 73 GLU A O 1
ATOM 597 N N . LEU A 1 74 ? -2.004 -1.181 13.377 1.00 87.00 74 LEU A N 1
ATOM 598 C CA . LEU A 1 74 ? -2.125 -0.848 11.962 1.00 87.00 74 LEU A CA 1
ATOM 599 C C . LEU A 1 74 ? -1.058 0.169 11.564 1.00 87.00 74 LEU A C 1
ATOM 601 O O . LEU A 1 74 ? -0.365 -0.034 10.571 1.00 87.00 74 LEU A O 1
ATOM 605 N N . ARG A 1 75 ? -0.905 1.254 12.331 1.00 83.56 75 ARG A N 1
ATOM 606 C CA . ARG A 1 75 ? 0.083 2.298 12.040 1.00 83.56 75 ARG A CA 1
ATOM 607 C C . ARG A 1 75 ? 1.498 1.729 12.007 1.00 83.56 75 ARG A C 1
ATOM 609 O O . ARG A 1 75 ? 2.243 2.032 11.077 1.00 83.56 75 ARG A O 1
ATOM 616 N N . GLU A 1 76 ? 1.866 0.921 12.996 1.00 87.44 76 GLU A N 1
ATOM 617 C CA . GLU A 1 76 ? 3.178 0.276 13.042 1.00 87.44 76 GLU A CA 1
ATOM 618 C C . GLU A 1 76 ? 3.383 -0.657 11.843 1.00 87.44 76 GLU A C 1
ATOM 620 O O . GLU A 1 76 ? 4.391 -0.549 11.142 1.00 87.44 76 GLU A O 1
ATOM 625 N N . MET A 1 77 ? 2.391 -1.501 11.543 1.00 89.19 77 MET A N 1
ATOM 626 C CA . MET A 1 77 ? 2.425 -2.405 10.395 1.00 89.19 77 MET A CA 1
ATOM 627 C C . MET A 1 77 ? 2.609 -1.639 9.081 1.00 89.19 77 MET A C 1
ATOM 629 O O . MET A 1 77 ? 3.468 -2.012 8.287 1.00 89.19 77 MET A O 1
ATOM 633 N N . LEU A 1 78 ? 1.869 -0.545 8.872 1.00 85.31 78 LEU A N 1
ATOM 634 C CA . LEU A 1 78 ? 1.977 0.280 7.667 1.00 85.31 78 LEU A CA 1
ATOM 635 C C . LEU A 1 78 ? 3.357 0.916 7.525 1.00 85.31 78 LEU A C 1
ATOM 637 O O . LEU A 1 78 ? 3.925 0.881 6.438 1.00 85.31 78 LEU A O 1
ATOM 641 N N . VAL A 1 79 ? 3.910 1.476 8.605 1.00 82.75 79 VAL A N 1
ATOM 642 C CA . VAL A 1 79 ? 5.247 2.092 8.580 1.00 82.75 79 VAL A CA 1
ATOM 643 C C . VAL A 1 79 ? 6.311 1.052 8.242 1.00 82.75 79 VAL A C 1
ATOM 645 O O . VAL A 1 79 ? 7.132 1.285 7.355 1.00 82.75 79 VAL A O 1
ATOM 648 N N . VAL A 1 80 ? 6.283 -0.102 8.912 1.00 87.38 80 VAL A N 1
ATOM 649 C CA . VAL A 1 80 ? 7.248 -1.185 8.678 1.00 87.38 80 VAL A CA 1
ATOM 650 C C . VAL A 1 80 ? 7.114 -1.739 7.262 1.00 87.38 80 VAL A C 1
ATOM 652 O O . VAL A 1 80 ? 8.121 -1.945 6.584 1.00 87.38 80 VAL A O 1
ATOM 655 N N . TRP A 1 81 ? 5.884 -1.971 6.802 1.00 87.44 81 TRP A N 1
ATOM 656 C CA . TRP A 1 81 ? 5.634 -2.543 5.486 1.00 87.44 81 TRP A CA 1
ATOM 657 C C . TRP A 1 81 ? 6.052 -1.586 4.369 1.00 87.44 81 TRP A C 1
ATOM 659 O O . TRP A 1 81 ? 6.865 -1.969 3.534 1.00 87.44 81 TRP A O 1
ATOM 669 N N . LEU A 1 82 ? 5.596 -0.327 4.404 1.00 80.75 82 LEU A N 1
ATOM 670 C CA . LEU A 1 82 ? 5.949 0.676 3.392 1.00 80.75 82 LEU A CA 1
ATOM 671 C C . LEU A 1 82 ? 7.458 0.904 3.332 1.00 80.75 82 LEU A C 1
ATOM 673 O O . LEU A 1 82 ? 8.024 0.981 2.246 1.00 80.75 82 LEU A O 1
ATOM 677 N N . PHE A 1 83 ? 8.128 0.981 4.486 1.00 78.62 83 PHE A N 1
ATOM 678 C CA . PHE A 1 83 ? 9.573 1.182 4.511 1.00 78.62 83 PHE A CA 1
ATOM 679 C C . PHE A 1 83 ? 10.327 0.025 3.851 1.00 78.62 83 PHE A C 1
ATOM 681 O O . PHE A 1 83 ? 11.277 0.264 3.108 1.00 78.62 83 PHE A O 1
ATOM 688 N N . ASN A 1 84 ? 9.920 -1.219 4.10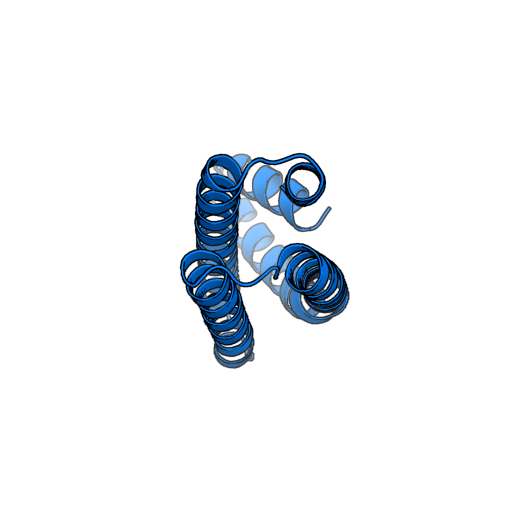9 1.00 78.81 84 ASN A N 1
ATOM 689 C CA . ASN A 1 84 ? 10.588 -2.386 3.542 1.00 78.81 84 ASN A CA 1
ATOM 690 C C . ASN A 1 84 ? 10.260 -2.578 2.059 1.00 78.81 84 ASN A C 1
ATOM 692 O O . ASN A 1 84 ? 11.175 -2.836 1.280 1.00 78.81 84 ASN A O 1
ATOM 696 N N . HIS A 1 85 ? 8.997 -2.405 1.676 1.00 77.88 85 HIS A N 1
ATOM 697 C CA . HIS A 1 85 ? 8.530 -2.614 0.311 1.00 77.88 85 HIS A CA 1
ATOM 698 C C . HIS A 1 85 ? 9.119 -1.583 -0.661 1.00 77.88 85 HIS A C 1
ATOM 700 O O . HIS A 1 85 ? 9.853 -1.949 -1.577 1.00 77.88 85 HIS A O 1
ATOM 706 N N . ILE A 1 86 ? 8.964 -0.287 -0.353 1.00 70.44 86 ILE A N 1
ATOM 707 C CA . ILE A 1 86 ? 9.474 0.810 -1.195 1.00 70.44 86 ILE A CA 1
ATOM 708 C C . ILE A 1 86 ? 10.997 0.758 -1.311 1.00 70.44 86 ILE A C 1
ATOM 710 O O . ILE A 1 86 ? 11.590 1.024 -2.360 1.00 70.44 86 ILE A O 1
ATOM 714 N N . ARG A 1 87 ? 11.685 0.448 -0.206 1.00 70.00 87 ARG A N 1
ATOM 715 C CA . ARG A 1 87 ? 13.147 0.489 -0.191 1.00 70.00 87 ARG A CA 1
ATOM 716 C C . ARG A 1 87 ? 13.777 -0.697 -0.908 1.00 70.00 87 ARG A C 1
ATOM 718 O O . ARG A 1 87 ? 14.835 -0.496 -1.510 1.00 70.00 87 ARG A O 1
ATOM 725 N N . ASN A 1 88 ? 13.201 -1.890 -0.788 1.00 74.62 88 ASN A N 1
ATOM 726 C CA . ASN A 1 88 ? 13.862 -3.124 -1.206 1.00 74.62 88 ASN A CA 1
ATOM 727 C C . ASN A 1 88 ? 13.229 -3.732 -2.457 1.00 74.62 88 ASN A C 1
ATOM 729 O O . ASN A 1 88 ? 13.968 -4.102 -3.368 1.00 74.62 88 ASN A O 1
ATOM 733 N N . ASP A 1 89 ? 11.901 -3.788 -2.521 1.00 73.88 89 ASP A N 1
ATOM 734 C CA . ASP A 1 89 ? 11.194 -4.498 -3.586 1.00 73.88 89 ASP A CA 1
ATOM 735 C C . ASP A 1 89 ? 11.029 -3.579 -4.804 1.00 73.88 89 ASP A C 1
ATOM 737 O O . ASP A 1 89 ? 11.455 -3.922 -5.908 1.00 73.88 89 ASP A O 1
ATOM 741 N N . ASP A 1 90 ? 10.554 -2.347 -4.598 1.00 78.44 90 ASP A N 1
ATOM 742 C CA . ASP A 1 90 ? 10.232 -1.444 -5.714 1.00 78.44 90 ASP A CA 1
ATOM 743 C C . ASP A 1 90 ? 11.473 -0.986 -6.483 1.00 78.44 90 ASP A C 1
ATOM 745 O O . ASP A 1 90 ? 11.478 -0.831 -7.708 1.00 78.44 90 ASP A O 1
ATOM 749 N N . LYS A 1 91 ? 12.604 -0.858 -5.781 1.00 78.38 91 LYS A N 1
ATOM 750 C CA . LYS A 1 91 ? 13.889 -0.558 -6.423 1.00 78.38 91 LYS A CA 1
ATOM 751 C C . LYS A 1 91 ? 14.345 -1.653 -7.381 1.00 78.38 91 LYS A C 1
ATOM 753 O O . LYS A 1 91 ? 15.085 -1.340 -8.316 1.00 78.38 91 LYS A O 1
ATOM 758 N N . ALA A 1 92 ? 13.943 -2.904 -7.155 1.00 82.44 92 ALA A N 1
ATOM 759 C CA . ALA A 1 92 ? 14.429 -4.042 -7.923 1.00 82.44 92 ALA A CA 1
ATOM 760 C C . ALA A 1 92 ? 13.907 -4.036 -9.368 1.00 82.44 92 ALA A C 1
ATOM 762 O O . ALA A 1 92 ? 14.646 -4.416 -10.277 1.00 82.44 92 ALA A O 1
ATOM 763 N N . TYR A 1 93 ? 12.679 -3.564 -9.602 1.00 86.50 93 TYR A N 1
ATOM 764 C CA . TYR A 1 93 ? 12.125 -3.440 -10.954 1.00 86.50 93 TYR A CA 1
ATOM 765 C C . TYR A 1 93 ? 12.307 -2.040 -11.557 1.00 86.50 93 TYR A C 1
ATOM 767 O O . TYR A 1 93 ? 12.241 -1.886 -12.780 1.00 86.50 93 TYR A O 1
ATOM 775 N N . ALA A 1 94 ? 12.552 -1.013 -10.732 1.00 86.38 94 ALA A N 1
ATOM 776 C CA . ALA A 1 94 ? 12.507 0.384 -11.163 1.00 86.38 94 ALA A CA 1
ATOM 777 C C . ALA A 1 94 ? 13.439 0.704 -12.344 1.00 86.38 94 ALA A C 1
ATOM 779 O O . ALA A 1 94 ? 13.064 1.465 -13.234 1.00 86.38 94 ALA A O 1
ATOM 780 N N . GLU A 1 95 ? 14.648 0.133 -12.388 1.00 87.44 95 GLU A N 1
ATOM 781 C CA . GLU A 1 95 ? 15.573 0.361 -13.510 1.00 87.44 95 GLU A CA 1
ATOM 782 C C . GLU A 1 95 ? 15.081 -0.277 -14.811 1.00 87.44 95 GLU A C 1
ATOM 784 O O . GLU A 1 95 ? 15.114 0.353 -15.867 1.00 87.44 95 GLU A O 1
ATOM 789 N N . LEU A 1 96 ? 14.556 -1.496 -14.728 1.00 89.69 96 LEU A N 1
ATOM 790 C CA . LEU A 1 96 ? 14.043 -2.236 -15.874 1.00 89.69 96 LEU A CA 1
ATOM 791 C C . LEU A 1 96 ? 12.804 -1.538 -16.465 1.00 89.69 96 LEU A C 1
ATOM 793 O O . LEU A 1 96 ? 12.725 -1.325 -17.677 1.00 89.69 96 LEU A O 1
ATOM 797 N N . VAL A 1 97 ? 11.899 -1.059 -15.605 1.00 88.56 97 VAL A N 1
ATOM 798 C CA . VAL A 1 97 ? 10.753 -0.231 -16.010 1.00 88.56 97 VAL A CA 1
ATOM 799 C C . VAL A 1 97 ? 11.210 1.096 -16.624 1.00 88.56 97 VAL A C 1
ATOM 801 O O . VAL A 1 97 ? 10.720 1.472 -17.690 1.00 88.56 97 VAL A O 1
ATOM 804 N N . ARG A 1 98 ? 12.186 1.799 -16.030 1.00 86.56 98 ARG A N 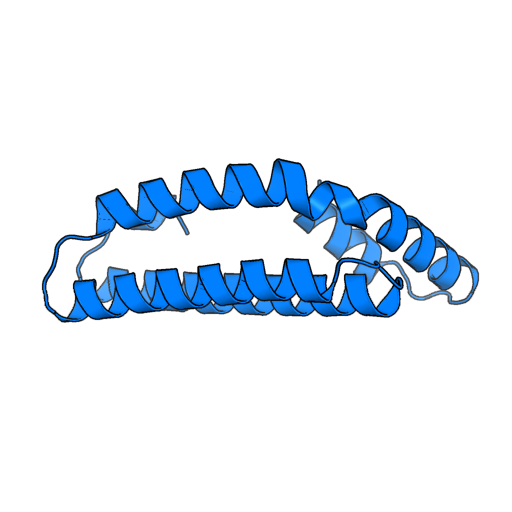1
ATOM 805 C CA . ARG A 1 98 ? 12.738 3.039 -16.611 1.00 86.56 98 ARG A CA 1
ATOM 806 C C . ARG A 1 98 ? 13.294 2.818 -18.016 1.00 86.56 98 ARG A C 1
ATOM 808 O O . ARG A 1 98 ? 13.009 3.614 -18.909 1.00 86.56 98 ARG A O 1
ATOM 815 N N . GLN A 1 99 ? 14.060 1.749 -18.228 1.00 87.69 99 GLN A N 1
ATOM 816 C CA . GLN A 1 99 ? 14.625 1.421 -19.539 1.00 87.69 99 GLN A CA 1
ATOM 817 C C . GLN A 1 99 ? 13.534 1.109 -20.566 1.00 87.69 99 GLN A C 1
ATOM 819 O O . GLN A 1 99 ? 13.580 1.628 -21.686 1.00 87.69 99 GLN A O 1
ATOM 824 N N . HIS A 1 100 ? 12.527 0.322 -20.174 1.00 87.56 100 HIS A N 1
ATOM 825 C CA . HIS A 1 100 ? 11.375 0.017 -21.018 1.00 87.56 100 HIS A CA 1
ATOM 826 C C . HIS A 1 100 ? 10.624 1.294 -21.426 1.00 87.56 100 HIS A C 1
ATOM 828 O O . HIS A 1 100 ? 10.378 1.527 -22.611 1.00 87.56 100 HIS A O 1
ATOM 834 N N . LEU A 1 101 ? 10.338 2.175 -20.466 1.00 82.44 101 LEU A N 1
ATOM 835 C CA . LEU A 1 101 ? 9.622 3.424 -20.715 1.00 82.44 101 LEU A CA 1
ATOM 836 C C . LEU A 1 101 ? 10.435 4.404 -21.569 1.00 82.44 101 LEU A C 1
ATOM 838 O O . LEU A 1 101 ? 9.873 5.021 -22.473 1.00 82.44 101 LEU A O 1
ATOM 842 N N . ALA A 1 102 ? 11.751 4.505 -21.352 1.00 82.88 102 ALA A N 1
ATOM 843 C CA . ALA A 1 102 ? 12.652 5.326 -22.164 1.00 82.88 102 ALA A CA 1
ATOM 844 C C . ALA A 1 102 ? 12.739 4.837 -23.619 1.00 82.88 102 ALA A C 1
ATOM 846 O O . ALA A 1 102 ? 12.929 5.632 -24.542 1.00 82.88 102 ALA A O 1
ATOM 847 N N . ARG A 1 103 ? 12.612 3.525 -23.850 1.00 80.56 103 ARG A N 1
ATOM 848 C CA . ARG A 1 103 ? 12.499 2.962 -25.201 1.00 80.56 103 ARG A CA 1
ATOM 849 C C . ARG A 1 103 ? 11.188 3.395 -25.861 1.00 80.56 103 ARG A C 1
ATOM 851 O O . ARG A 1 103 ? 11.236 3.952 -26.950 1.00 80.56 103 ARG A O 1
ATOM 858 N N . LEU A 1 104 ? 10.060 3.270 -25.159 1.00 76.44 104 LEU A N 1
ATOM 859 C CA . LEU A 1 104 ? 8.747 3.689 -25.670 1.00 76.44 104 LEU A CA 1
ATOM 860 C C . LEU A 1 104 ? 8.659 5.196 -25.957 1.00 76.44 104 LEU A C 1
ATOM 862 O O . LEU A 1 104 ? 8.067 5.598 -26.952 1.00 76.44 104 LEU A O 1
ATOM 866 N N . THR A 1 105 ? 9.276 6.046 -25.128 1.00 67.38 105 THR A N 1
ATOM 867 C CA . THR A 1 105 ? 9.280 7.511 -25.342 1.00 67.38 105 THR A CA 1
ATOM 868 C C . THR A 1 105 ? 10.085 7.937 -26.559 1.00 67.38 105 THR A C 1
ATOM 870 O O . THR A 1 105 ? 9.761 8.938 -27.188 1.00 67.38 105 THR A O 1
ATOM 873 N N . ARG A 1 106 ? 11.148 7.199 -26.889 1.00 63.78 106 ARG A N 1
ATOM 874 C CA . ARG A 1 106 ? 11.914 7.427 -28.121 1.00 63.78 106 ARG A CA 1
ATOM 875 C C . ARG A 1 106 ? 11.143 6.994 -29.370 1.00 63.78 106 ARG A C 1
ATOM 877 O O . ARG A 1 106 ? 11.462 7.463 -30.454 1.00 63.78 106 ARG A O 1
ATOM 884 N N . GLU A 1 107 ? 10.136 6.138 -29.206 1.00 58.97 107 GLU A N 1
ATOM 885 C CA . GLU A 1 107 ? 9.295 5.596 -30.278 1.00 58.97 107 GLU A CA 1
ATOM 886 C C . GLU A 1 107 ? 7.936 6.336 -30.417 1.00 58.97 107 GLU A C 1
ATOM 888 O O . GLU A 1 107 ? 7.276 6.193 -31.446 1.00 58.97 107 GLU A O 1
ATOM 893 N N . GLN A 1 108 ? 7.502 7.135 -29.426 1.00 50.91 108 GLN A N 1
ATOM 894 C CA . GLN A 1 108 ? 6.205 7.845 -29.397 1.00 50.91 108 GLN A CA 1
ATOM 895 C C . GLN A 1 108 ? 6.297 9.217 -28.679 1.00 50.91 108 GLN A C 1
ATOM 897 O O . GLN A 1 108 ? 6.707 9.287 -27.519 1.00 50.91 108 GLN A O 1
ATOM 902 N N . GLU A 1 109 ? 5.805 10.300 -29.300 1.00 48.19 109 GLU A N 1
ATOM 903 C CA . GLU A 1 109 ? 5.827 11.701 -28.801 1.00 48.19 109 GLU A CA 1
ATOM 904 C C . GLU A 1 109 ? 4.993 11.988 -27.511 1.00 48.19 109 GLU A C 1
ATOM 906 O O . GLU A 1 109 ? 4.840 13.138 -27.104 1.00 48.19 109 GLU A O 1
ATOM 911 N N . GLY A 1 110 ? 4.461 10.974 -26.809 1.00 50.62 110 GLY A N 1
ATOM 912 C CA . GLY A 1 110 ? 3.458 11.134 -25.733 1.00 50.62 110 GLY A CA 1
ATOM 913 C C . GLY A 1 110 ? 3.921 10.995 -24.268 1.00 50.62 110 GLY A C 1
ATOM 914 O O . GLY A 1 110 ? 3.112 11.132 -23.350 1.00 50.62 110 GLY A O 1
ATOM 915 N N . GLY A 1 111 ? 5.196 10.716 -23.979 1.00 52.66 111 GLY A N 1
ATOM 916 C CA . GLY A 1 111 ? 5.619 10.220 -22.651 1.00 52.66 111 GLY A CA 1
ATOM 917 C C . GLY A 1 111 ? 5.726 11.210 -21.483 1.00 52.66 111 GLY A C 1
ATOM 918 O O . GLY A 1 111 ? 6.270 10.872 -20.430 1.00 52.66 111 GLY A O 1
ATOM 919 N N . SER A 1 112 ? 5.197 12.423 -21.626 1.00 56.88 112 SER A N 1
ATOM 920 C CA . SER A 1 112 ? 5.259 13.466 -20.592 1.00 56.88 112 SER A CA 1
ATOM 921 C C . SER A 1 112 ? 4.398 13.159 -19.353 1.00 56.88 112 SER A C 1
ATOM 923 O O . SER A 1 112 ? 4.733 13.558 -18.235 1.00 56.88 112 SER A O 1
ATOM 925 N N . TRP A 1 113 ? 3.279 12.442 -19.502 1.00 59.72 113 TRP A N 1
ATOM 926 C CA . TRP A 1 113 ? 2.442 12.057 -18.355 1.00 59.72 113 TRP A CA 1
ATOM 927 C C . TRP A 1 113 ? 3.087 10.939 -17.523 1.00 59.72 113 TRP A C 1
ATOM 929 O O . TRP A 1 113 ? 3.226 11.081 -16.312 1.00 59.72 113 TRP A O 1
ATOM 939 N N . MET A 1 114 ? 3.593 9.892 -18.177 1.00 58.78 114 MET A N 1
ATOM 940 C CA . MET A 1 114 ? 4.141 8.705 -17.511 1.00 58.78 114 MET A CA 1
ATOM 941 C C . MET A 1 114 ? 5.409 9.025 -16.702 1.00 58.78 114 MET A C 1
ATOM 943 O O . MET A 1 114 ? 5.561 8.573 -15.571 1.00 58.78 114 MET A O 1
ATOM 947 N N . ASN A 1 115 ? 6.270 9.904 -17.225 1.00 56.88 115 ASN A N 1
ATOM 948 C CA . ASN A 1 115 ? 7.483 10.349 -16.532 1.00 56.88 115 ASN A CA 1
ATOM 949 C C . ASN A 1 115 ? 7.172 11.176 -15.261 1.00 56.88 115 ASN A C 1
ATOM 951 O O . ASN A 1 115 ? 7.886 11.091 -14.262 1.00 56.88 115 ASN A O 1
ATOM 955 N N . ARG A 1 116 ? 6.067 11.941 -15.258 1.00 63.09 116 ARG A N 1
ATOM 956 C CA . ARG A 1 116 ? 5.580 12.651 -14.060 1.00 63.09 116 ARG A CA 1
ATOM 957 C C . ARG A 1 116 ? 5.037 11.685 -13.008 1.00 63.09 116 ARG A C 1
ATOM 959 O O . ARG A 1 116 ? 5.284 11.896 -11.824 1.00 63.09 116 ARG A O 1
ATOM 966 N N . THR A 1 117 ? 4.346 10.629 -13.435 1.00 60.31 117 THR A N 1
ATOM 967 C CA . THR A 1 117 ? 3.807 9.593 -12.544 1.00 60.31 117 THR A CA 1
ATOM 968 C C . THR A 1 117 ? 4.925 8.797 -11.869 1.00 60.31 117 THR A C 1
ATOM 970 O O . THR A 1 117 ? 4.941 8.707 -10.646 1.00 60.31 117 THR A O 1
ATOM 973 N N . LEU A 1 118 ? 5.930 8.330 -12.618 1.00 57.59 118 LEU A N 1
ATOM 974 C CA . LEU A 1 118 ? 7.079 7.606 -12.049 1.00 57.59 118 LEU A CA 1
ATOM 975 C C . LEU A 1 118 ? 7.846 8.428 -11.011 1.00 57.59 118 LEU A C 1
ATOM 977 O O . LEU A 1 118 ? 8.216 7.921 -9.958 1.00 57.59 118 LEU A O 1
ATOM 981 N N . ARG A 1 119 ? 8.080 9.712 -11.295 1.00 60.12 119 ARG A N 1
ATOM 982 C CA . ARG A 1 119 ? 8.823 10.603 -10.397 1.00 60.12 119 ARG A CA 1
ATOM 983 C C . ARG A 1 119 ? 8.065 10.896 -9.100 1.00 60.12 119 ARG A C 1
ATOM 985 O O . ARG A 1 119 ? 8.679 11.256 -8.108 1.00 60.12 119 ARG A O 1
ATOM 992 N N . ARG A 1 120 ? 6.739 10.760 -9.118 1.00 60.94 120 ARG A N 1
ATOM 993 C CA . ARG A 1 120 ? 5.874 10.923 -7.946 1.00 60.94 120 ARG A CA 1
ATOM 994 C C . ARG A 1 120 ? 5.795 9.652 -7.090 1.00 60.94 120 ARG A C 1
ATOM 996 O O . ARG A 1 120 ? 5.458 9.761 -5.918 1.00 60.94 120 ARG A O 1
ATOM 1003 N N . LEU A 1 121 ? 6.078 8.486 -7.670 1.00 55.38 121 LEU A N 1
ATOM 1004 C CA . LEU A 1 121 ? 6.007 7.188 -6.990 1.00 55.38 121 LEU A CA 1
ATOM 1005 C C . LEU A 1 121 ? 7.372 6.713 -6.472 1.00 55.38 121 LEU A C 1
ATOM 1007 O O . LEU A 1 121 ? 7.444 6.160 -5.383 1.00 55.38 121 LEU A O 1
ATOM 1011 N N . PHE A 1 122 ? 8.452 6.982 -7.211 1.00 55.00 122 PHE A N 1
ATOM 1012 C CA . PHE A 1 122 ? 9.801 6.475 -6.910 1.00 55.00 122 PHE A CA 1
ATOM 1013 C C . PHE A 1 122 ? 10.840 7.567 -6.600 1.00 55.00 122 PHE A C 1
ATOM 1015 O O . PHE A 1 122 ? 12.034 7.263 -6.524 1.00 55.00 122 PHE A O 1
ATOM 1022 N N . GLY A 1 123 ? 10.417 8.834 -6.524 1.00 46.00 123 GLY A N 1
ATOM 1023 C CA . GLY A 1 123 ? 11.275 10.007 -6.308 1.00 46.00 123 GLY A CA 1
ATOM 1024 C C . GLY A 1 123 ? 11.334 10.469 -4.862 1.00 46.00 123 GLY A C 1
ATOM 1025 O O . GLY A 1 123 ? 10.305 10.352 -4.163 1.00 46.00 123 GLY A O 1
#

Organism: NCBI:txid176598

Sequence (123 aa):
MINRLAEGTPERLDEVFSELVDYTLSHFAFEEELMAAAGYPLSEAHKRVHEMFARRVARYQERHRAGEDVIGELREMLVVWLFNHIRNDDKAYAELVRQHLARLTREQEGGSWMNRTLRRLFG

Foldseek 3Di:
DLVQLVPDDLVVVLVVLVVVLVVLVVVLVVLLVLCVLLVPPCSVVLVVLSVVVSVVSVVLSVCSVVVDDCSVVVSVCCVVSCVCCLVPPSVSCLVSSVVSLVVVVVVDVPSPVVVVVSVVRND

InterPro domains:
  IPR012312 Hemerythrin-like [PF01814] (9-95)
  IPR012827 Hemerythrin, metal-binding domain [TIGR02481] (9-96)
  IPR012827 Hemerythrin, metal-binding domain [cd12107] (1-95)
  IPR016131 Haemerythrin, iron-binding site [PS00550] (27-50)
  IPR035938 Hemerythrin-like superfamily [G3DSA:1.20.120.50] (1-101)
  IPR035938 Hemerythrin-like superfamily [SSF47188] (3-96)
  IPR050669 Hemerythrin [PTHR37164] (3-98)

pLDDT: mean 79.48, std 13.39, range [46.0, 94.56]

Radius of gyration: 16.88 Å; chains: 1; bounding box: 32×26×49 Å

Secondary structure (DSSP, 8-state):
-GGGGGS--HHHHHHHHHHHHHHHHHHHHHHHHHHHHHT-TTHHHHHHHHHHHHHHHHHHHHHHHTT---HHHHHHHHHHHHHHIIIIIHHHHHHHHHHHHHHHHHH-TTTHHHHHHHHHH--